Protein AF-A0A4Z2CA49-F1 (afdb_monomer)

Secondary structure (DSSP, 8-state):
-EEEEEETTTEEE-SS-EEETT-BHHHHHHHHHHTTTTS--EEEE--SSSTTTS-EEEEETTTTEEEEEPTTT-BEEEEEES-GGGEEEEETTEEEESSSS--BHHHHHHHH---SPPEEETTTTEEEEEETTEEEEEE-TT-SS--SS-PPTTPBEEEEEE-SSSSGGG-

Foldseek 3Di:
DAAWEDDAQFWIHDPPDTQTFFDAPVVVVVVCVVCVVPQDDWDWDADPVCQQVAWIWTDSPQQQWIFTAHSPRRTGFKIKRQALARYFYDYPNHTCGDPVHFNFPVSCCVRVNDDAAFDQDVVVQWTWDWDAQKIFIFHDPPDPDDPPIHDDGRTGTRMMMGGHGTDPVVD

InterPro domains:
  IPR005373 Phagosome assembly factor 1 [PF03676] (15-170)
  IPR039156 PHAF1/Protein broad-minded [PTHR13465] (1-169)

Solvent-accessible surface area (backbone atoms only — not comparable to full-atom values): 9356 Å² total; per-residue (Å²): 116,56,72,30,42,52,40,64,50,43,33,47,24,50,99,89,51,66,56,41,59,64,39,46,54,70,57,55,49,49,52,46,62,77,40,45,92,77,59,47,70,71,44,82,48,68,39,89,92,44,49,68,81,34,53,38,31,44,33,32,66,69,42,22,35,36,40,34,16,40,37,80,80,34,22,28,48,37,41,35,35,64,31,59,92,29,31,28,35,21,48,97,88,42,72,42,27,43,100,91,32,69,42,21,50,64,43,46,32,72,73,77,46,86,72,77,72,33,46,74,37,78,96,74,55,29,33,38,38,73,40,71,6,31,36,40,29,32,64,67,86,85,60,98,60,83,69,89,64,58,76,59,88,74,37,46,57,48,31,37,40,38,30,52,56,66,47,78,88,79,92

Nearest PDB structures (foldseek):
  5ceg-assembly1_B  TM=5.804E-01  e=8.627E+00  Mesorhizobium opportunistum WSM2075
  8yhd-assembly1_A  TM=2.956E-01  e=9.659E+00  metagenome
  8trh-assembly1_R  TM=1.322E-01  e=2.223E+00  Homo sapiens
  6ul4-assembly1_A  TM=2.121E-01  e=8.627E+00  Clostridium botulinum

Organism: NCBI:txid433685

pLDDT: mean 91.76, std 10.47, range [52.31, 98.75]

Sequence (171 aa):
MLDLEVVPERSLGNEHWEFALGMPLAQAISILQKHCRIIKNVQVLYSEQMPLSHDLILNLTQDGIKLLFDATNQRLKVVEVYDLSKVKLKYCGVHFNSQAVVPTIEQIDQSFGATHPGVYVPAEQLFHLNFRGLSFSFQLDSWNEAPKYEIPHGAMVKRMHIYSGNNLQET

Mean predicted aligned error: 4.54 Å

Structure (mmCIF, N/CA/C/O backbone):
data_AF-A0A4Z2CA49-F1
#
_entry.id   AF-A0A4Z2CA49-F1
#
loop_
_atom_site.group_PDB
_atom_site.id
_atom_site.type_symbol
_atom_site.label_atom_id
_atom_site.label_alt_id
_atom_site.label_comp_id
_atom_site.label_asym_id
_atom_site.label_entity_id
_atom_site.label_seq_id
_atom_site.pdbx_PDB_ins_code
_atom_site.Cartn_x
_atom_site.Cartn_y
_atom_site.Cartn_z
_atom_site.occupancy
_atom_site.B_iso_or_equiv
_atom_site.auth_seq_id
_atom_site.auth_comp_id
_atom_site.auth_asym_id
_atom_site.auth_atom_id
_atom_site.pdbx_PDB_model_num
ATOM 1 N N . MET A 1 1 ? 5.682 -13.846 6.836 1.00 89.00 1 MET A N 1
ATOM 2 C CA . MET A 1 1 ? 5.446 -12.806 5.824 1.00 89.00 1 MET A CA 1
ATOM 3 C C . MET A 1 1 ? 4.073 -13.039 5.241 1.00 89.00 1 MET A C 1
ATOM 5 O O . MET A 1 1 ? 3.813 -14.168 4.831 1.00 89.00 1 MET A O 1
ATOM 9 N N . LEU A 1 2 ? 3.202 -12.034 5.283 1.00 97.06 2 LEU A N 1
ATOM 10 C CA . LEU A 1 2 ? 1.887 -12.122 4.650 1.00 97.06 2 LEU A CA 1
ATOM 11 C C . LEU A 1 2 ? 2.034 -12.311 3.133 1.00 97.06 2 LEU A C 1
ATOM 13 O O . LEU A 1 2 ? 3.020 -11.861 2.551 1.00 97.06 2 LEU A O 1
ATOM 17 N N . ASP A 1 3 ? 1.070 -12.995 2.521 1.00 98.06 3 ASP A N 1
ATOM 18 C CA . ASP A 1 3 ? 0.967 -13.183 1.071 1.00 98.06 3 ASP A CA 1
ATOM 19 C C . ASP A 1 3 ? -0.393 -12.657 0.622 1.00 98.06 3 ASP A C 1
ATOM 21 O O . ASP A 1 3 ? -1.426 -13.224 0.992 1.00 98.06 3 ASP A O 1
ATOM 25 N N . LEU A 1 4 ? -0.379 -11.507 -0.054 1.00 98.56 4 LEU A N 1
ATOM 26 C CA . LEU A 1 4 ? -1.555 -10.669 -0.261 1.00 98.56 4 LEU A CA 1
ATOM 27 C C . LEU A 1 4 ? -1.758 -10.340 -1.741 1.00 98.56 4 LEU A C 1
ATOM 29 O O . LEU A 1 4 ? -0.815 -10.058 -2.474 1.00 98.56 4 LEU A O 1
ATOM 33 N N . GLU A 1 5 ? -3.013 -10.350 -2.159 1.00 98.56 5 GLU A N 1
ATOM 34 C CA . GLU A 1 5 ? -3.495 -9.856 -3.437 1.00 98.56 5 GLU A CA 1
ATOM 35 C C . GLU A 1 5 ? -3.739 -8.347 -3.348 1.00 98.56 5 GLU A C 1
ATOM 37 O O . GLU A 1 5 ? -4.424 -7.861 -2.440 1.00 98.56 5 GLU A O 1
ATOM 42 N N . VAL A 1 6 ? -3.178 -7.620 -4.307 1.00 98.56 6 VAL A N 1
ATOM 43 C CA . VAL A 1 6 ? -3.431 -6.203 -4.546 1.00 98.56 6 VAL A CA 1
ATOM 44 C C . VAL A 1 6 ? -4.573 -6.095 -5.544 1.00 98.56 6 VAL A C 1
ATOM 46 O O . VAL A 1 6 ? -4.461 -6.571 -6.672 1.00 98.56 6 VAL A O 1
ATOM 49 N N . VAL A 1 7 ? -5.654 -5.424 -5.154 1.00 97.94 7 VAL A N 1
ATOM 50 C CA . VAL A 1 7 ? -6.767 -5.103 -6.051 1.00 97.94 7 VAL A CA 1
ATOM 51 C C . VAL A 1 7 ? -6.876 -3.578 -6.149 1.00 97.94 7 VAL A C 1
ATOM 53 O O . VAL A 1 7 ? -7.381 -2.953 -5.211 1.00 97.94 7 VAL A O 1
ATOM 56 N N . PRO A 1 8 ? -6.391 -2.961 -7.248 1.00 96.69 8 PRO A N 1
ATOM 57 C CA . PRO A 1 8 ? -6.477 -1.515 -7.453 1.00 96.69 8 PRO A CA 1
ATOM 58 C C . PRO A 1 8 ? -7.905 -0.994 -7.269 1.00 96.69 8 PRO A C 1
ATOM 60 O O . PRO A 1 8 ? -8.867 -1.698 -7.576 1.00 96.69 8 PRO A O 1
ATOM 63 N N . GLU A 1 9 ? -8.038 0.222 -6.738 1.00 95.94 9 GLU A N 1
ATOM 64 C CA . GLU A 1 9 ? -9.322 0.854 -6.368 1.00 95.94 9 GLU A CA 1
ATOM 65 C C . GLU A 1 9 ? -10.142 0.139 -5.290 1.00 95.94 9 GLU A C 1
ATOM 67 O O . GLU A 1 9 ? -11.221 0.616 -4.934 1.00 95.94 9 GLU A O 1
ATOM 72 N N . ARG A 1 10 ? -9.673 -0.994 -4.755 1.00 97.06 10 ARG A N 1
ATOM 73 C CA . ARG A 1 10 ? -10.518 -1.833 -3.910 1.00 97.06 10 ARG A CA 1
ATOM 74 C C . ARG A 1 10 ? -9.873 -2.257 -2.610 1.00 97.06 10 ARG A C 1
ATOM 76 O O . ARG A 1 10 ? -10.422 -1.925 -1.564 1.00 97.06 10 ARG A O 1
ATOM 83 N N . SER A 1 11 ? -8.809 -3.054 -2.629 1.00 98.31 11 SER A N 1
ATOM 84 C CA . SER A 1 11 ? -8.376 -3.736 -1.406 1.00 98.31 11 SER A CA 1
ATOM 85 C C . SER A 1 11 ? -6.958 -4.300 -1.446 1.00 98.31 11 SER A C 1
ATOM 87 O O . SER A 1 11 ? -6.335 -4.451 -2.497 1.00 98.31 11 SER A O 1
ATOM 89 N N . LEU A 1 12 ? -6.472 -4.636 -0.249 1.00 98.69 12 LEU A N 1
ATOM 90 C CA . LEU A 1 12 ? -5.312 -5.491 -0.014 1.00 98.69 12 LEU A CA 1
ATOM 91 C C . LEU A 1 12 ? -5.737 -6.648 0.896 1.00 98.69 12 LEU A C 1
ATOM 93 O O . LEU A 1 12 ? -6.242 -6.410 1.997 1.00 98.69 12 LEU A O 1
ATOM 97 N N . GLY A 1 13 ? -5.537 -7.896 0.477 1.00 98.19 13 GLY A N 1
ATOM 98 C CA . GLY A 1 13 ? -6.047 -9.033 1.246 1.00 98.19 13 GLY A CA 1
ATOM 99 C C . GLY A 1 13 ? -5.658 -10.401 0.715 1.00 98.19 13 GLY A C 1
ATOM 100 O O . GLY A 1 13 ? -4.761 -10.539 -0.097 1.00 98.19 13 GLY A O 1
ATOM 101 N N . ASN A 1 14 ? -6.329 -11.438 1.190 1.00 97.31 14 ASN A N 1
ATOM 102 C CA . ASN A 1 14 ? -6.242 -12.806 0.689 1.00 97.31 14 ASN A CA 1
ATOM 103 C C . ASN A 1 14 ? -7.630 -13.464 0.776 1.00 97.31 14 ASN A C 1
ATOM 105 O O . ASN A 1 14 ? -8.631 -12.806 1.047 1.00 97.31 14 ASN A O 1
ATOM 109 N N . GLU A 1 15 ? -7.700 -14.778 0.575 1.00 95.19 15 GLU A N 1
ATOM 110 C CA . GLU A 1 15 ? -8.960 -15.535 0.580 1.00 95.19 15 GLU A CA 1
ATOM 111 C C . GLU A 1 15 ? -9.700 -15.528 1.932 1.00 95.19 15 GLU A C 1
ATOM 113 O O . GLU A 1 15 ? -10.885 -15.849 1.994 1.00 95.19 15 GLU A O 1
ATOM 118 N N . HIS A 1 16 ? -9.022 -15.187 3.031 1.00 96.25 16 HIS A N 1
ATOM 119 C CA . HIS A 1 16 ? -9.596 -15.221 4.377 1.00 96.25 16 HIS A CA 1
ATOM 120 C C . HIS A 1 16 ? -10.035 -13.849 4.891 1.00 96.25 16 HIS A C 1
ATOM 122 O O . HIS A 1 16 ? -10.948 -13.774 5.717 1.00 96.25 16 HIS A O 1
ATOM 128 N N . TRP A 1 17 ? -9.368 -12.782 4.456 1.00 97.69 17 TRP A N 1
ATOM 129 C CA . TRP A 1 17 ? -9.640 -11.416 4.890 1.00 97.69 17 TRP A CA 1
ATOM 130 C C . TRP A 1 17 ? -9.122 -10.404 3.869 1.00 97.69 17 TRP A C 1
ATOM 132 O O . TRP A 1 17 ? -8.126 -10.643 3.194 1.00 97.69 17 TRP A O 1
ATOM 142 N N . GLU A 1 18 ? -9.754 -9.234 3.810 1.00 98.00 18 GLU A N 1
ATOM 143 C CA . GLU A 1 18 ? -9.270 -8.103 3.020 1.00 98.00 18 GLU A CA 1
ATOM 144 C C . GLU A 1 18 ? -9.477 -6.779 3.758 1.00 98.00 18 GLU A C 1
ATOM 146 O O . GLU A 1 18 ? -10.478 -6.589 4.453 1.00 98.00 18 GLU A O 1
ATOM 151 N N . PHE A 1 19 ? -8.528 -5.858 3.594 1.00 98.62 19 PHE A N 1
ATOM 152 C CA . PHE A 1 19 ? -8.703 -4.454 3.940 1.00 98.62 19 PHE A CA 1
ATOM 153 C C . PHE A 1 19 ? -9.205 -3.718 2.702 1.00 98.62 19 PHE A C 1
ATOM 155 O O . PHE A 1 19 ? -8.433 -3.456 1.780 1.00 98.62 19 PHE A O 1
ATOM 162 N N . ALA A 1 20 ? -10.506 -3.434 2.666 1.00 98.50 20 ALA A N 1
ATOM 163 C CA . ALA A 1 20 ? -11.162 -2.783 1.540 1.00 98.50 20 ALA A CA 1
ATOM 164 C C . ALA A 1 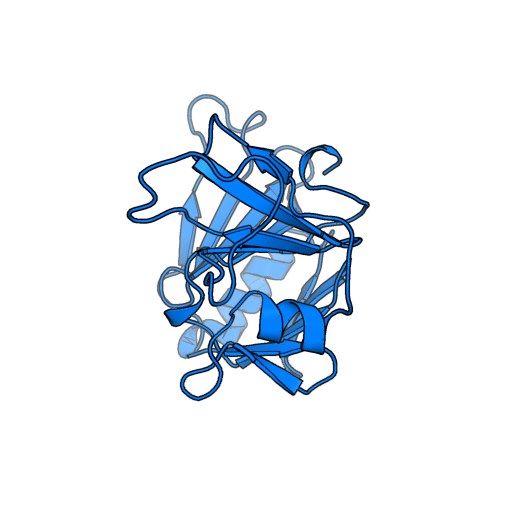20 ? -11.299 -1.273 1.759 1.00 98.50 20 ALA A C 1
ATOM 166 O O . ALA A 1 20 ? -11.715 -0.826 2.830 1.00 98.50 20 ALA A O 1
ATOM 167 N N . LEU A 1 21 ? -10.990 -0.483 0.735 1.00 98.25 21 LEU A N 1
ATOM 168 C CA . LEU A 1 21 ? -11.220 0.956 0.732 1.00 98.25 21 LEU A CA 1
ATOM 169 C C . LEU A 1 21 ? -12.690 1.261 1.060 1.00 98.25 21 LEU A C 1
ATOM 171 O O . LEU A 1 21 ? -13.610 0.554 0.651 1.00 98.25 21 LEU A O 1
ATOM 175 N N . GLY A 1 22 ? -12.909 2.297 1.865 1.00 97.88 22 GLY A N 1
ATOM 176 C CA . GLY A 1 22 ? -14.216 2.679 2.399 1.00 97.88 22 GLY A CA 1
ATOM 177 C C . GLY A 1 22 ? -14.675 1.887 3.632 1.00 97.88 22 GLY A C 1
ATOM 178 O O . GLY A 1 22 ? -15.655 2.291 4.278 1.00 97.88 22 GLY A O 1
ATOM 179 N N . MET A 1 23 ? -13.990 0.797 4.010 1.00 98.31 23 MET A N 1
ATOM 180 C CA . MET A 1 23 ? -14.379 0.015 5.188 1.00 98.31 23 MET A CA 1
ATOM 181 C C . MET A 1 23 ? -14.245 0.843 6.480 1.00 98.31 23 MET A C 1
ATOM 183 O O . MET A 1 23 ? -13.286 1.610 6.617 1.00 98.31 23 MET A O 1
ATOM 187 N N . PRO A 1 24 ? -15.160 0.694 7.454 1.00 98.38 24 PRO A N 1
ATOM 188 C CA . PRO A 1 24 ? -15.028 1.351 8.749 1.00 98.38 24 PRO A CA 1
ATOM 189 C C . PRO A 1 24 ? -13.813 0.842 9.532 1.00 98.38 24 PRO A C 1
ATOM 191 O O . PRO A 1 24 ? -13.519 -0.357 9.525 1.00 98.38 24 PRO A O 1
ATOM 194 N N . LEU A 1 25 ? -13.192 1.725 10.317 1.00 98.31 25 LEU A N 1
ATOM 195 C CA . LEU A 1 25 ? -12.113 1.383 11.250 1.00 98.31 25 LEU A CA 1
ATOM 196 C C . LEU A 1 25 ? -12.447 0.170 12.129 1.00 98.31 25 LEU A C 1
ATOM 198 O O . LEU A 1 25 ? -11.636 -0.744 12.272 1.00 98.31 25 LEU A O 1
ATOM 202 N N . ALA A 1 26 ? -13.663 0.128 12.679 1.00 98.06 26 ALA A N 1
ATOM 203 C CA . ALA A 1 26 ? -14.114 -0.966 13.536 1.00 98.06 26 ALA A CA 1
ATOM 204 C C . ALA A 1 26 ? -14.050 -2.336 12.836 1.00 98.06 26 ALA A C 1
ATOM 206 O O . ALA A 1 26 ? -13.687 -3.338 13.453 1.00 98.06 26 ALA A O 1
ATOM 207 N N . GLN A 1 27 ? -14.351 -2.383 11.535 1.00 98.44 27 GLN A N 1
ATOM 208 C CA . GLN A 1 27 ? -14.270 -3.614 10.754 1.00 98.44 27 GLN A CA 1
ATOM 209 C C . GLN A 1 27 ? -12.809 -4.039 10.553 1.00 98.44 27 GLN A C 1
ATOM 211 O O . GLN A 1 27 ? -12.498 -5.218 10.709 1.00 98.44 27 GLN A O 1
ATOM 216 N N . ALA A 1 28 ? -11.897 -3.098 10.286 1.00 98.56 28 ALA A N 1
ATOM 217 C CA . ALA A 1 28 ? -10.470 -3.402 10.171 1.00 98.56 28 ALA A CA 1
ATOM 218 C C . ALA A 1 28 ? -9.896 -3.921 11.500 1.00 98.56 28 ALA A C 1
ATOM 220 O O . ALA A 1 28 ? -9.186 -4.925 11.517 1.00 98.56 28 ALA A O 1
ATOM 221 N N . ILE A 1 29 ? -10.276 -3.312 12.629 1.00 98.38 29 ILE A N 1
ATOM 222 C CA . ILE A 1 29 ? -9.908 -3.792 13.970 1.00 98.38 29 ILE A CA 1
ATOM 223 C C . ILE A 1 29 ? -10.429 -5.214 14.204 1.00 98.38 29 ILE A C 1
ATOM 225 O O . ILE A 1 29 ? -9.688 -6.055 14.709 1.00 98.38 29 ILE A O 1
ATOM 229 N N . SER A 1 30 ? -11.666 -5.515 13.797 1.00 98.44 30 SER A N 1
ATOM 230 C CA . SER A 1 30 ? -12.230 -6.863 13.919 1.00 98.44 30 SER A CA 1
ATOM 231 C C . SER A 1 30 ? -11.421 -7.905 13.134 1.00 98.44 30 SER A C 1
ATOM 233 O O . SER A 1 30 ? -11.123 -8.978 13.666 1.00 98.44 30 SER A O 1
ATOM 235 N N . ILE A 1 31 ? -10.984 -7.576 11.910 1.00 98.50 31 ILE A N 1
ATOM 236 C CA . ILE A 1 31 ? -10.077 -8.427 11.119 1.00 98.50 31 ILE A CA 1
ATOM 237 C C . ILE A 1 31 ? -8.766 -8.660 11.878 1.00 98.50 31 ILE A C 1
ATOM 239 O O . ILE A 1 31 ? -8.353 -9.806 12.062 1.00 98.50 31 ILE A O 1
ATOM 243 N N . LEU A 1 32 ? -8.135 -7.593 12.370 1.00 98.25 32 LEU A N 1
ATOM 244 C CA . LEU A 1 32 ? -6.865 -7.677 13.096 1.00 98.25 32 LEU A CA 1
ATOM 245 C C . LEU A 1 32 ? -6.982 -8.520 14.372 1.00 98.25 32 LEU A C 1
ATOM 247 O O . LEU A 1 32 ? -6.118 -9.350 14.645 1.00 98.25 32 LEU A O 1
ATOM 251 N N . GLN A 1 33 ? -8.072 -8.371 15.126 1.00 97.69 33 GLN A N 1
ATOM 252 C CA . GLN A 1 33 ? -8.346 -9.171 16.322 1.00 97.69 33 GLN A CA 1
ATOM 253 C C . GLN A 1 33 ? -8.546 -10.651 15.978 1.00 97.69 33 GLN A C 1
ATOM 255 O O . GLN A 1 33 ? -7.950 -11.522 16.617 1.00 97.69 33 GLN A O 1
ATOM 260 N N . LYS A 1 34 ? -9.332 -10.948 14.935 1.00 98.12 34 LYS A N 1
ATOM 261 C CA . LYS A 1 34 ? -9.588 -12.318 14.468 1.00 98.12 34 LYS A CA 1
ATOM 262 C C . LYS A 1 34 ? -8.314 -13.010 13.972 1.00 98.12 34 LYS A C 1
ATOM 264 O O . LYS A 1 34 ? -8.156 -14.215 14.162 1.00 98.12 34 LYS A O 1
ATOM 269 N N . HIS A 1 35 ? -7.391 -12.252 13.380 1.00 96.94 35 HIS A N 1
ATOM 270 C CA . HIS A 1 35 ? -6.149 -12.758 12.788 1.00 96.94 35 HIS A CA 1
ATOM 271 C C . HIS A 1 35 ? -4.881 -12.380 13.579 1.00 96.94 35 HIS A C 1
ATOM 273 O O . HIS A 1 35 ? -3.774 -12.450 13.043 1.00 96.94 35 HIS A O 1
ATOM 279 N N . CYS A 1 36 ? -5.008 -12.080 14.878 1.00 95.31 36 CYS A N 1
ATOM 280 C CA . CYS A 1 36 ? -3.916 -11.607 15.746 1.00 95.31 36 CYS A CA 1
ATOM 281 C C . CYS A 1 36 ? -2.743 -12.593 15.923 1.00 95.31 36 CYS A C 1
ATOM 283 O O . CYS A 1 36 ? -1.657 -12.225 16.370 1.00 95.31 36 CYS A O 1
ATOM 285 N N . ARG A 1 37 ? -2.932 -13.871 15.567 1.00 95.88 37 ARG A N 1
ATOM 286 C CA . ARG A 1 37 ? -1.848 -14.870 15.543 1.00 95.88 37 ARG A CA 1
ATOM 287 C C . ARG A 1 37 ? -0.893 -14.684 14.366 1.00 95.88 37 ARG A C 1
ATOM 289 O O . ARG A 1 37 ? 0.244 -15.143 14.455 1.00 95.88 37 ARG A O 1
ATOM 296 N N . ILE A 1 38 ? -1.362 -14.056 13.289 1.00 95.94 38 ILE A N 1
ATOM 297 C CA . ILE A 1 38 ? -0.633 -13.884 12.030 1.00 95.94 38 ILE A CA 1
ATOM 298 C C . ILE A 1 38 ? -0.216 -12.420 11.871 1.00 95.94 38 ILE A C 1
ATOM 300 O O . ILE A 1 38 ? 0.957 -12.164 11.629 1.00 95.94 38 ILE A O 1
ATOM 304 N N . ILE A 1 39 ? -1.143 -11.478 12.077 1.00 96.81 39 ILE A N 1
ATOM 305 C CA . ILE A 1 39 ? -0.873 -10.036 12.021 1.00 96.81 39 ILE A CA 1
ATOM 306 C C . ILE A 1 39 ? -0.531 -9.556 13.433 1.00 96.81 39 ILE A C 1
ATOM 308 O O . ILE A 1 39 ? -1.389 -9.548 14.318 1.00 96.81 39 ILE A O 1
ATOM 312 N N . LYS A 1 40 ? 0.734 -9.192 13.658 1.00 94.75 40 LYS A N 1
ATOM 313 C CA . LYS A 1 40 ? 1.272 -8.841 14.982 1.00 94.75 40 LYS A CA 1
ATOM 314 C C . LYS A 1 40 ? 1.868 -7.436 14.994 1.00 94.75 40 LYS A C 1
ATOM 316 O O . LYS A 1 40 ? 2.198 -6.878 13.955 1.00 94.75 40 LYS A O 1
ATOM 321 N N . ASN A 1 41 ? 2.052 -6.894 16.200 1.00 96.31 41 ASN A N 1
ATOM 322 C CA . ASN A 1 41 ? 2.645 -5.574 16.447 1.00 96.31 41 ASN A CA 1
ATOM 323 C C . ASN A 1 41 ? 1.957 -4.454 15.655 1.00 96.31 41 ASN A C 1
ATOM 325 O O . ASN A 1 41 ? 2.600 -3.669 14.952 1.00 96.31 41 ASN A O 1
ATOM 329 N N . VAL A 1 42 ? 0.632 -4.400 15.779 1.00 97.88 42 VAL A N 1
ATOM 330 C CA . VAL A 1 42 ? -0.167 -3.305 15.235 1.00 97.88 42 VAL A CA 1
ATOM 331 C C . VAL A 1 42 ? -0.071 -2.111 16.176 1.00 97.88 42 VAL A C 1
ATOM 333 O O . VAL A 1 42 ? -0.308 -2.245 17.376 1.00 97.88 42 VAL A O 1
ATOM 336 N N . GLN A 1 43 ? 0.253 -0.946 15.629 1.00 98.25 43 GLN A N 1
ATOM 337 C CA . GLN A 1 43 ? 0.223 0.326 16.347 1.00 98.25 43 GLN A CA 1
ATOM 338 C C . GLN A 1 43 ? -0.948 1.172 15.854 1.00 98.25 43 GLN A C 1
ATOM 340 O O . GLN A 1 43 ? -1.316 1.101 14.682 1.00 98.25 43 GLN A O 1
ATOM 345 N N . VAL A 1 44 ? -1.499 1.994 16.742 1.00 97.44 44 VAL A N 1
ATOM 346 C CA . VAL A 1 44 ? -2.480 3.025 16.393 1.00 97.44 44 VAL A CA 1
ATOM 347 C C . VAL A 1 44 ? -1.777 4.369 16.503 1.00 97.44 44 VAL A C 1
ATOM 349 O O . VAL A 1 44 ? -1.273 4.703 17.573 1.00 97.44 44 VAL A O 1
ATOM 352 N N . LEU A 1 45 ? -1.713 5.119 15.406 1.00 97.44 45 LEU A N 1
ATOM 353 C CA . LEU A 1 45 ? -1.143 6.465 15.378 1.00 97.44 45 LEU A CA 1
ATOM 354 C C . LEU A 1 45 ? -2.271 7.466 15.134 1.00 97.44 45 LEU A C 1
ATOM 356 O O . LEU A 1 45 ? -3.091 7.273 14.236 1.00 97.44 45 LEU A O 1
ATOM 360 N N . TYR A 1 46 ? -2.314 8.519 15.943 1.00 95.19 46 TYR A N 1
ATOM 361 C CA . TYR A 1 46 ? -3.301 9.592 15.857 1.00 95.19 46 TYR A CA 1
ATOM 362 C C . TYR A 1 46 ? -2.699 10.894 16.399 1.00 95.19 46 TYR A C 1
ATOM 364 O O . TYR A 1 46 ? -1.719 10.873 17.146 1.00 95.19 46 TYR A O 1
ATOM 372 N N . SER A 1 47 ? -3.275 12.034 16.017 1.00 94.38 47 SER A N 1
ATOM 373 C CA . SER A 1 47 ? -2.874 13.340 16.545 1.00 94.38 47 SER A CA 1
ATOM 374 C C . SER A 1 47 ? -3.711 13.693 17.770 1.00 94.38 47 SER A C 1
ATOM 376 O O . SER A 1 47 ? -4.913 13.910 17.655 1.00 94.38 47 SER A O 1
ATOM 378 N N . GLU A 1 48 ? -3.089 13.786 18.945 1.00 92.88 48 GLU A N 1
ATOM 379 C CA . GLU A 1 48 ? -3.775 14.250 20.162 1.00 92.88 48 GLU A CA 1
ATOM 380 C C . GLU A 1 48 ? -4.159 15.730 20.090 1.00 92.88 48 GLU A C 1
ATOM 382 O O . GLU A 1 48 ? -5.207 16.131 20.589 1.00 92.88 48 GLU A O 1
ATOM 387 N N . GLN A 1 49 ? -3.326 16.547 19.443 1.00 94.81 49 GLN A N 1
ATOM 388 C CA . GLN A 1 49 ? -3.543 17.991 19.338 1.00 94.81 49 GLN A CA 1
ATOM 389 C C . GLN A 1 49 ? -4.611 18.341 18.296 1.00 94.81 49 GLN A C 1
ATOM 391 O O . GLN A 1 49 ? -5.334 19.321 18.455 1.00 94.81 49 GLN A O 1
ATOM 396 N N . MET A 1 50 ? -4.697 17.558 17.217 1.00 91.31 50 MET A N 1
ATOM 397 C CA . MET A 1 50 ? -5.591 17.811 16.085 1.00 91.31 50 MET A CA 1
ATOM 398 C C . MET A 1 50 ? -6.225 16.503 15.570 1.00 91.31 50 MET A C 1
ATOM 400 O O . MET A 1 50 ? -5.940 16.093 14.438 1.00 91.31 50 MET A O 1
ATOM 404 N N . PRO A 1 51 ? -7.084 15.843 16.373 1.00 87.62 51 PRO A N 1
ATOM 405 C CA . PRO A 1 51 ? -7.584 14.488 16.104 1.00 87.62 51 PRO A CA 1
ATOM 406 C C . PRO A 1 51 ? -8.509 14.380 14.890 1.00 87.62 51 PRO A C 1
ATOM 408 O O . PRO A 1 51 ? -8.606 13.312 14.301 1.00 87.62 51 PRO A O 1
ATOM 411 N N . LEU A 1 52 ? -9.178 15.471 14.508 1.00 91.19 52 LEU A N 1
ATOM 412 C CA . LEU A 1 52 ? -10.066 15.511 13.339 1.00 91.19 52 LEU A CA 1
ATOM 413 C C . LEU A 1 52 ? -9.384 16.074 12.084 1.00 91.19 52 LEU A C 1
ATOM 415 O O . LEU A 1 52 ? -9.993 16.081 11.019 1.00 91.19 52 LEU A O 1
ATOM 419 N N . SER A 1 53 ? -8.138 16.546 12.200 1.00 91.44 53 SER A N 1
ATOM 420 C CA . SER A 1 53 ? -7.384 17.109 11.069 1.00 91.44 53 SER A CA 1
ATOM 421 C C . SER A 1 53 ? -6.342 16.146 10.503 1.00 91.44 53 SER A C 1
ATOM 423 O O . SER A 1 53 ? -5.809 16.401 9.430 1.00 91.44 53 SER A O 1
ATOM 425 N N . HIS A 1 54 ? -6.013 15.078 11.232 1.00 92.44 54 HIS A N 1
ATOM 426 C CA . HIS A 1 54 ? -5.027 14.083 10.819 1.00 92.44 54 HIS A CA 1
ATOM 427 C C . HIS A 1 54 ? -5.673 12.711 10.793 1.00 92.44 54 HIS A C 1
ATOM 429 O O . HIS A 1 54 ? -6.409 12.357 11.712 1.00 92.44 54 HIS A O 1
ATOM 435 N N . ASP A 1 55 ? -5.355 11.941 9.759 1.00 95.44 55 ASP A N 1
ATOM 436 C CA . ASP A 1 55 ? -5.836 10.574 9.624 1.00 95.44 55 ASP A CA 1
ATOM 437 C C . ASP A 1 55 ? -5.462 9.720 10.832 1.00 95.44 55 ASP A C 1
ATOM 439 O O . ASP A 1 55 ? -4.385 9.859 11.425 1.00 95.44 55 ASP A O 1
ATOM 443 N N . LEU A 1 56 ? -6.335 8.769 11.142 1.00 97.06 56 LEU A N 1
ATOM 444 C CA . LEU A 1 56 ? -6.020 7.710 12.08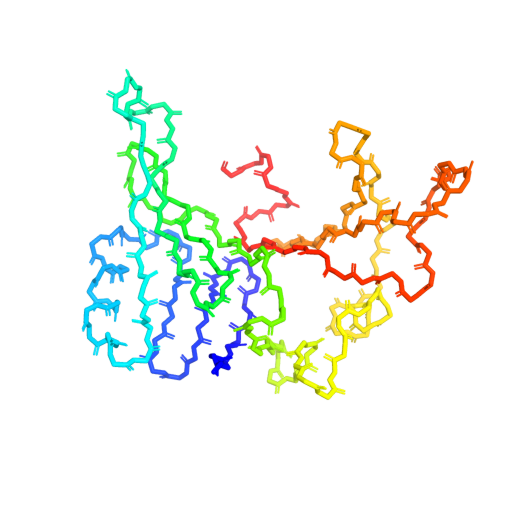0 1.00 97.06 56 LEU A CA 1
ATOM 445 C C . LEU A 1 56 ? -5.338 6.569 11.330 1.00 97.06 56 LEU A C 1
ATOM 447 O O . LEU A 1 56 ? -5.837 6.091 10.314 1.00 97.06 56 LEU A O 1
ATOM 451 N N . ILE A 1 57 ? -4.200 6.105 11.835 1.00 98.44 57 ILE A N 1
ATOM 452 C CA . ILE A 1 57 ? -3.376 5.122 11.135 1.00 98.44 57 ILE A CA 1
ATOM 453 C C . ILE A 1 57 ? -3.289 3.842 11.955 1.00 98.44 57 ILE A C 1
ATOM 455 O O . ILE A 1 57 ? -2.857 3.865 13.108 1.00 98.44 57 ILE A O 1
ATOM 459 N N . LEU A 1 58 ? -3.626 2.710 11.336 1.00 98.62 58 LEU A N 1
ATOM 460 C CA . LEU A 1 58 ? -3.236 1.395 11.842 1.00 98.62 58 LEU A CA 1
ATOM 461 C C . LEU A 1 58 ? -1.949 0.964 11.139 1.00 98.62 58 LEU A C 1
ATOM 463 O O . LEU A 1 58 ? -1.934 0.768 9.926 1.00 98.62 58 LEU A O 1
ATOM 467 N N . ASN A 1 59 ? -0.865 0.830 11.896 1.00 98.75 59 ASN A N 1
ATOM 468 C CA . ASN A 1 59 ? 0.462 0.503 11.384 1.00 98.75 59 ASN A CA 1
ATOM 469 C C . ASN A 1 59 ? 0.823 -0.951 11.721 1.00 98.75 59 ASN A C 1
ATOM 471 O O . ASN A 1 59 ? 1.093 -1.280 12.878 1.00 98.75 59 ASN A O 1
ATOM 475 N N . LEU A 1 60 ? 0.820 -1.820 10.711 1.00 98.38 60 LEU A N 1
ATOM 476 C CA . LEU A 1 60 ? 1.176 -3.236 10.796 1.00 98.38 60 LEU A CA 1
ATOM 477 C C . LEU A 1 60 ? 2.699 -3.359 10.633 1.00 98.38 60 LEU A C 1
ATOM 479 O O . LEU A 1 60 ? 3.224 -3.642 9.555 1.00 98.38 60 LEU A O 1
ATOM 483 N N . THR A 1 61 ? 3.427 -3.104 11.721 1.00 97.69 61 THR A N 1
ATOM 484 C CA . THR A 1 61 ? 4.884 -2.878 11.674 1.00 97.69 61 THR A CA 1
ATOM 485 C C . THR A 1 61 ? 5.709 -4.071 11.184 1.00 97.69 61 THR A C 1
ATOM 487 O O . THR A 1 61 ? 6.783 -3.874 10.604 1.00 97.69 61 THR A O 1
ATOM 490 N N . GLN A 1 62 ? 5.230 -5.303 11.403 1.00 97.38 62 GLN A N 1
ATOM 491 C CA . GLN A 1 62 ? 5.901 -6.522 10.931 1.00 97.38 62 GLN A CA 1
ATOM 492 C C . GLN A 1 62 ? 5.691 -6.799 9.445 1.00 97.38 62 GLN A C 1
ATOM 494 O O . GLN A 1 62 ? 6.473 -7.553 8.873 1.00 97.38 62 GLN A O 1
ATOM 499 N N . ASP A 1 63 ? 4.684 -6.175 8.840 1.00 97.75 63 ASP A N 1
ATOM 500 C CA . ASP A 1 63 ? 4.264 -6.444 7.467 1.00 97.75 63 ASP A CA 1
ATOM 501 C C . ASP A 1 63 ? 4.564 -5.270 6.528 1.00 97.75 63 ASP A C 1
ATOM 503 O O . ASP A 1 63 ? 4.424 -5.399 5.318 1.00 97.75 63 ASP A O 1
ATOM 507 N N . GLY A 1 64 ? 5.006 -4.127 7.068 1.00 98.00 64 GLY A N 1
ATOM 508 C CA . GLY A 1 64 ? 5.351 -2.959 6.258 1.00 98.00 64 GLY A CA 1
ATOM 509 C C . GLY A 1 6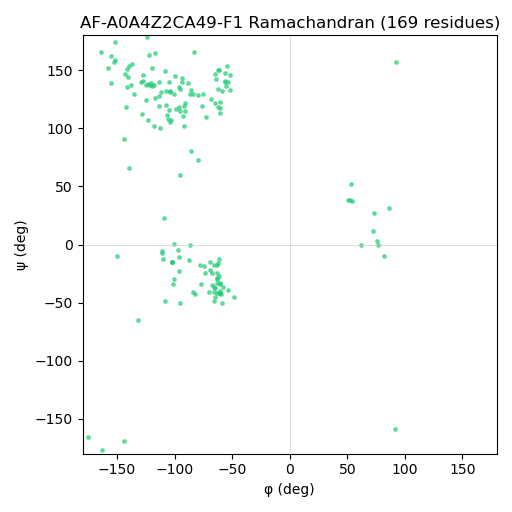4 ? 4.132 -2.234 5.689 1.00 98.00 64 GLY A C 1
ATOM 510 O O .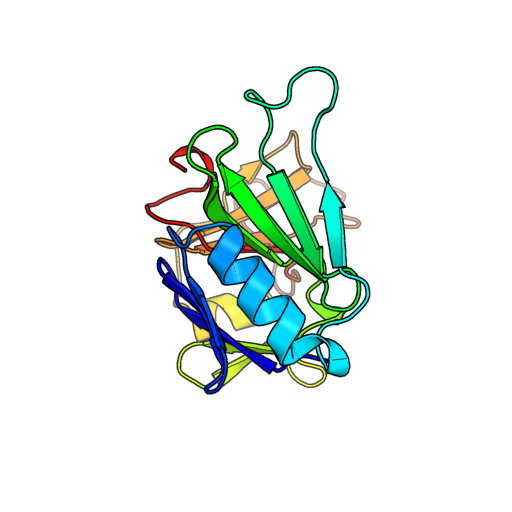 GLY A 1 64 ? 4.243 -1.616 4.633 1.00 98.00 64 GLY A O 1
ATOM 511 N N . ILE A 1 65 ? 2.975 -2.327 6.358 1.00 98.69 65 ILE A N 1
ATOM 512 C CA . ILE A 1 65 ? 1.688 -1.814 5.868 1.00 98.69 65 ILE A CA 1
ATOM 513 C C . ILE A 1 65 ? 1.126 -0.764 6.831 1.00 98.69 65 ILE A C 1
ATOM 515 O O . ILE A 1 65 ? 1.094 -0.978 8.043 1.00 98.69 65 ILE A O 1
ATOM 519 N N . LYS A 1 66 ? 0.609 0.341 6.294 1.00 98.75 66 LYS A N 1
ATOM 520 C CA . LYS A 1 66 ? -0.249 1.285 7.014 1.00 98.75 66 LYS A CA 1
ATOM 521 C C . LYS A 1 66 ? -1.626 1.347 6.372 1.00 98.75 66 LYS A C 1
ATOM 523 O O . LYS A 1 66 ? -1.762 1.428 5.155 1.00 98.75 66 LYS A O 1
ATOM 528 N N . LEU A 1 67 ? -2.643 1.362 7.218 1.00 98.69 67 LEU A N 1
ATOM 529 C CA . LEU A 1 67 ? -4.029 1.606 6.847 1.00 98.69 67 LEU A CA 1
ATOM 530 C C . LEU A 1 67 ? -4.387 3.011 7.331 1.00 98.69 67 LEU A C 1
ATOM 532 O O . LEU A 1 67 ? -4.415 3.242 8.541 1.00 98.69 67 LEU A O 1
ATOM 536 N N . LEU A 1 68 ? -4.605 3.942 6.405 1.00 98.50 68 LEU A N 1
ATOM 537 C CA . LEU A 1 68 ? -4.926 5.334 6.711 1.00 98.50 68 LEU A CA 1
ATOM 538 C C . LEU A 1 68 ? -6.443 5.506 6.660 1.00 98.50 68 LEU A C 1
ATOM 540 O O . LEU A 1 68 ? -7.069 5.307 5.616 1.00 98.50 68 LEU A O 1
ATOM 544 N N . PHE A 1 69 ? -7.029 5.877 7.791 1.00 98.19 69 PHE A N 1
ATOM 545 C CA . PHE A 1 69 ? -8.452 6.137 7.939 1.00 98.19 69 PHE A CA 1
ATOM 546 C C . PHE A 1 69 ? -8.698 7.635 7.995 1.00 98.19 69 PHE A C 1
ATOM 548 O O . PHE A 1 69 ? -8.054 8.335 8.776 1.00 98.19 69 PHE A O 1
ATOM 555 N N . ASP A 1 70 ? -9.668 8.098 7.210 1.00 96.31 70 ASP A N 1
ATOM 556 C CA . ASP A 1 70 ? -10.115 9.487 7.248 1.00 96.31 70 ASP A CA 1
ATOM 557 C C . ASP A 1 70 ? -10.460 9.912 8.683 1.00 96.31 70 ASP A C 1
ATOM 559 O O . ASP A 1 70 ? -11.165 9.198 9.403 1.00 96.31 70 ASP A O 1
ATOM 563 N N . ALA A 1 71 ? -9.969 11.081 9.088 1.00 93.81 71 ALA A N 1
ATOM 564 C CA . ALA A 1 71 ? -10.062 11.567 10.461 1.00 93.81 71 ALA A CA 1
ATOM 565 C C . ALA A 1 71 ? -11.512 11.738 10.947 1.00 93.81 71 ALA A C 1
ATOM 567 O O . ALA A 1 71 ? -11.811 11.522 12.123 1.00 93.81 71 ALA A O 1
ATOM 568 N N . THR A 1 72 ? -12.424 12.104 10.040 1.00 93.00 72 THR A N 1
ATOM 569 C CA . THR A 1 72 ? -13.817 12.419 10.387 1.00 93.00 72 THR A CA 1
ATOM 570 C C . THR A 1 72 ? -14.733 11.213 10.208 1.00 93.00 72 THR A C 1
ATOM 572 O O . THR A 1 72 ? -15.480 10.847 11.113 1.00 93.00 72 THR A O 1
ATOM 575 N N . ASN A 1 73 ? -14.675 10.566 9.046 1.00 95.00 73 ASN A N 1
ATOM 576 C CA . ASN A 1 73 ? -15.569 9.471 8.677 1.00 95.00 73 ASN A CA 1
ATOM 577 C C . ASN A 1 73 ? -15.061 8.103 9.145 1.00 95.00 73 ASN A C 1
ATOM 579 O O . ASN A 1 73 ? -15.815 7.129 9.095 1.00 95.00 73 ASN A O 1
ATOM 583 N N . GLN A 1 74 ? -13.791 8.012 9.559 1.00 96.25 74 GLN A N 1
ATOM 584 C CA . GLN A 1 74 ? -13.135 6.780 10.006 1.00 96.25 74 GLN A CA 1
ATOM 585 C C . GLN A 1 74 ? -13.273 5.629 9.003 1.00 96.25 74 GLN A C 1
ATOM 587 O O . GLN A 1 74 ? -13.460 4.463 9.370 1.00 96.25 74 GLN A O 1
ATOM 592 N N . ARG A 1 75 ? -13.191 5.967 7.714 1.00 97.75 75 ARG A N 1
ATOM 593 C CA . ARG A 1 75 ? -13.190 5.013 6.605 1.00 97.75 75 ARG A CA 1
ATOM 594 C C . ARG A 1 75 ? -11.790 4.883 6.042 1.00 97.75 75 ARG A C 1
ATOM 596 O O . ARG A 1 75 ? -11.085 5.881 5.925 1.00 97.75 75 ARG A O 1
ATOM 603 N N . LEU A 1 76 ? -11.402 3.657 5.703 1.00 98.50 76 LEU A N 1
ATOM 604 C CA . LEU A 1 76 ? -10.113 3.380 5.082 1.00 98.50 76 LEU A CA 1
ATOM 605 C C . LEU A 1 76 ? -10.034 4.123 3.747 1.00 98.50 76 LEU A C 1
ATOM 607 O O . LEU A 1 76 ? -10.795 3.807 2.835 1.00 98.50 76 LEU A O 1
ATOM 611 N N . LYS A 1 77 ? -9.143 5.106 3.639 1.00 97.19 77 LYS A N 1
ATOM 612 C CA . LYS A 1 77 ? -8.968 5.892 2.411 1.00 97.19 77 LYS A CA 1
ATOM 613 C C . LYS A 1 77 ? -7.756 5.454 1.600 1.00 97.19 77 LYS A C 1
ATOM 615 O O . LYS A 1 77 ? -7.804 5.470 0.377 1.00 97.19 77 LYS A O 1
ATOM 620 N N . VAL A 1 78 ? -6.692 5.020 2.277 1.00 98.38 78 VAL A N 1
ATOM 621 C CA . VAL A 1 78 ? -5.434 4.624 1.639 1.00 98.38 78 VAL A CA 1
ATOM 622 C C . VAL A 1 78 ? -4.850 3.411 2.352 1.00 98.38 78 VAL A C 1
ATOM 624 O O . VAL A 1 78 ? -4.776 3.371 3.583 1.00 98.38 78 VAL A O 1
ATOM 627 N N . VAL A 1 79 ? -4.381 2.442 1.570 1.00 98.69 79 VAL A N 1
ATOM 628 C CA . VAL A 1 79 ? -3.482 1.384 2.040 1.00 98.69 79 VAL A CA 1
ATOM 629 C C . VAL A 1 79 ? -2.085 1.696 1.525 1.00 98.69 79 VAL A C 1
ATOM 631 O O . VAL A 1 79 ? -1.858 1.701 0.321 1.00 98.69 79 VAL A O 1
ATOM 634 N N . GLU A 1 80 ? -1.149 1.962 2.427 1.00 98.56 80 GLU A N 1
ATOM 635 C CA . GLU A 1 80 ? 0.263 2.169 2.108 1.00 98.56 80 GLU A CA 1
ATOM 636 C C . GLU A 1 80 ? 1.047 0.893 2.423 1.00 98.56 80 GLU A C 1
ATOM 638 O O . GLU A 1 80 ? 0.978 0.384 3.539 1.00 98.56 80 GLU A O 1
ATOM 643 N N . VAL A 1 81 ? 1.851 0.413 1.477 1.00 98.56 81 VAL A N 1
ATOM 644 C CA . VAL A 1 81 ? 2.937 -0.535 1.752 1.00 98.56 81 VAL A CA 1
ATOM 645 C C . VAL A 1 81 ? 4.238 0.255 1.707 1.00 98.56 81 VAL A C 1
ATOM 647 O O . VAL A 1 81 ? 4.691 0.652 0.634 1.00 98.56 81 VAL A O 1
ATOM 650 N N . TYR A 1 82 ? 4.818 0.525 2.874 1.00 97.69 82 TYR A N 1
ATOM 651 C CA . TYR A 1 82 ? 6.022 1.350 3.023 1.00 97.69 82 TYR A CA 1
ATOM 652 C C . TYR A 1 82 ? 7.314 0.528 3.100 1.00 97.69 82 TYR A C 1
ATOM 654 O O . TYR A 1 82 ? 8.402 1.097 3.072 1.00 97.69 82 TYR A O 1
ATOM 662 N N . ASP A 1 83 ? 7.201 -0.793 3.249 1.00 97.12 83 ASP A N 1
ATOM 663 C CA . ASP A 1 83 ? 8.336 -1.712 3.280 1.00 97.12 83 ASP A CA 1
ATOM 664 C C . ASP A 1 83 ? 7.961 -3.026 2.587 1.00 97.12 83 ASP A C 1
ATOM 666 O O . ASP A 1 83 ? 7.443 -3.964 3.198 1.00 97.12 83 ASP A O 1
ATOM 670 N N . LEU A 1 84 ? 8.218 -3.080 1.279 1.00 96.94 84 LEU A N 1
ATOM 671 C CA . LEU A 1 84 ? 7.878 -4.227 0.440 1.00 96.94 84 LEU A CA 1
ATOM 672 C C . LEU A 1 84 ? 8.678 -5.488 0.805 1.00 96.94 84 LEU A C 1
ATOM 674 O O . LEU A 1 84 ? 8.246 -6.591 0.476 1.00 96.94 84 LEU A O 1
ATOM 678 N N . SER A 1 85 ? 9.795 -5.366 1.534 1.00 96.25 85 SER A N 1
ATOM 679 C CA . SER A 1 85 ? 10.593 -6.524 1.964 1.00 96.25 85 SER A CA 1
ATOM 680 C C . SER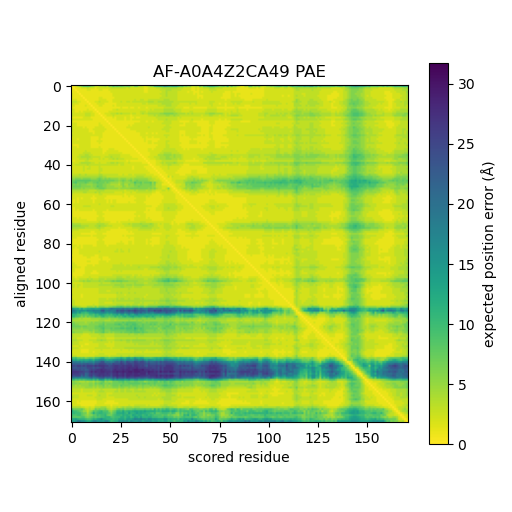 A 1 85 ? 9.888 -7.392 3.016 1.00 96.25 85 SER A C 1
ATOM 682 O O . SER A 1 85 ? 10.291 -8.533 3.255 1.00 96.25 85 SER A O 1
ATOM 684 N N . LYS A 1 86 ? 8.824 -6.865 3.639 1.00 97.19 86 LYS A N 1
ATOM 685 C CA . LYS A 1 86 ? 8.075 -7.495 4.737 1.00 97.19 86 LYS A CA 1
ATOM 686 C C . LYS A 1 86 ? 6.765 -8.158 4.322 1.00 97.19 86 LYS A C 1
ATOM 688 O O . LYS A 1 86 ? 6.089 -8.739 5.173 1.00 97.19 86 LYS A O 1
ATOM 693 N N . VAL A 1 87 ? 6.415 -8.131 3.037 1.00 97.94 87 VAL A N 1
ATOM 694 C CA . VAL A 1 87 ? 5.163 -8.688 2.506 1.00 97.94 87 VAL A CA 1
ATOM 695 C C . VAL A 1 87 ? 5.385 -9.317 1.129 1.00 97.94 87 VAL A C 1
ATOM 697 O O . VAL A 1 87 ? 6.223 -8.857 0.365 1.00 97.94 87 VAL A O 1
ATOM 700 N N . LYS A 1 88 ? 4.658 -10.390 0.790 1.00 98.50 88 LYS A N 1
ATOM 701 C CA . LYS A 1 88 ? 4.549 -10.878 -0.595 1.00 98.50 88 LYS A CA 1
ATOM 702 C C . LYS A 1 88 ? 3.291 -10.292 -1.215 1.00 98.50 88 LYS A C 1
ATOM 704 O O . LYS A 1 88 ? 2.237 -10.324 -0.580 1.00 98.50 88 LYS A O 1
ATOM 709 N N . LEU A 1 89 ? 3.406 -9.784 -2.436 1.00 98.62 89 LEU A N 1
ATOM 710 C CA . LEU A 1 89 ? 2.299 -9.150 -3.139 1.00 98.62 89 LEU A CA 1
ATOM 711 C C . LEU A 1 89 ? 2.078 -9.796 -4.499 1.00 98.62 89 L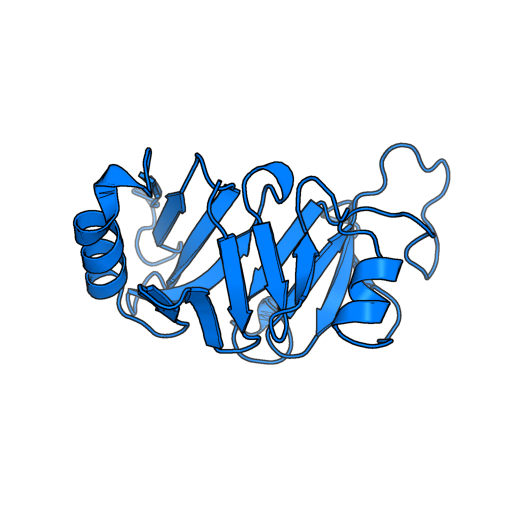EU A C 1
ATOM 713 O O . LEU A 1 89 ? 3.027 -10.077 -5.241 1.00 98.62 89 LEU A O 1
ATOM 717 N N . LYS A 1 90 ? 0.802 -10.000 -4.802 1.00 98.50 90 LYS A N 1
ATOM 718 C CA . LYS A 1 90 ? 0.302 -10.528 -6.061 1.00 98.50 90 LYS A CA 1
ATOM 719 C C . LYS A 1 90 ? -0.625 -9.534 -6.734 1.00 98.50 90 LYS A C 1
ATOM 721 O O . LYS A 1 90 ? -1.286 -8.745 -6.063 1.00 98.50 90 LYS A O 1
ATOM 726 N N . TYR A 1 91 ? -0.672 -9.613 -8.052 1.00 98.06 91 TYR A N 1
ATOM 727 C CA . TYR A 1 91 ? -1.669 -8.954 -8.877 1.00 98.06 91 TYR A CA 1
ATOM 728 C C . TYR A 1 91 ? -2.164 -9.941 -9.932 1.00 98.06 91 TYR A C 1
ATOM 730 O O . TYR A 1 91 ? -1.361 -10.604 -10.593 1.00 98.06 91 TYR A O 1
ATOM 738 N N . CYS A 1 92 ? -3.484 -10.083 -10.046 1.00 96.00 92 CYS A N 1
ATOM 739 C CA . CYS A 1 92 ? -4.132 -11.115 -10.856 1.00 96.00 92 CYS A CA 1
ATOM 740 C C . CYS A 1 92 ? -3.583 -12.527 -10.558 1.00 96.00 92 CYS A C 1
ATOM 742 O O . CYS A 1 92 ? -3.395 -13.342 -11.462 1.00 96.00 92 CYS A O 1
ATOM 744 N N . GLY A 1 93 ? -3.292 -12.807 -9.282 1.00 96.50 93 GLY A N 1
ATOM 745 C CA . GLY A 1 93 ? -2.747 -14.084 -8.817 1.00 96.50 93 GLY A CA 1
ATOM 746 C C . GLY A 1 93 ? -1.254 -14.315 -9.089 1.00 96.50 93 GLY A C 1
ATOM 747 O O . GLY A 1 93 ? -0.730 -15.352 -8.679 1.00 96.50 93 GLY A O 1
ATOM 748 N N . VAL A 1 94 ? -0.548 -13.373 -9.725 1.00 97.75 94 VAL A N 1
ATOM 749 C CA . VAL A 1 94 ? 0.886 -13.481 -10.045 1.00 97.75 94 VAL A CA 1
ATOM 750 C C . VAL A 1 94 ? 1.708 -12.615 -9.094 1.00 97.75 94 VAL A C 1
ATOM 752 O O . VAL A 1 94 ? 1.401 -11.441 -8.898 1.00 97.75 94 VAL A O 1
ATOM 755 N N . HIS A 1 95 ? 2.767 -13.173 -8.498 1.00 98.19 95 HIS A N 1
ATOM 756 C CA . HIS A 1 95 ? 3.665 -12.413 -7.623 1.00 98.19 95 HIS A CA 1
ATOM 757 C C . HIS A 1 95 ? 4.467 -11.377 -8.412 1.00 98.19 95 HIS A C 1
ATOM 759 O O . HIS A 1 95 ? 5.205 -11.738 -9.323 1.00 98.19 95 HIS A O 1
ATOM 765 N N . PHE A 1 96 ? 4.391 -10.115 -7.988 1.00 97.81 96 PHE A N 1
ATOM 766 C CA . PHE A 1 96 ? 5.272 -9.036 -8.461 1.00 97.81 96 PHE A CA 1
ATOM 767 C C . PHE A 1 96 ? 6.264 -8.574 -7.380 1.00 97.81 96 PHE A C 1
ATOM 769 O O . PHE A 1 96 ? 7.216 -7.857 -7.670 1.00 97.81 96 PHE A O 1
ATOM 776 N N . ASN A 1 97 ? 6.048 -8.988 -6.128 1.00 97.94 97 ASN A N 1
ATOM 777 C CA . ASN A 1 97 ? 6.949 -8.740 -5.009 1.00 97.94 97 ASN A CA 1
ATOM 778 C C . ASN A 1 97 ? 6.994 -9.972 -4.098 1.00 97.94 97 ASN A C 1
ATOM 780 O O . ASN A 1 97 ? 5.977 -10.386 -3.535 1.00 97.94 97 ASN A O 1
ATOM 784 N N . SER A 1 98 ? 8.166 -10.578 -3.951 1.00 97.25 98 SER A N 1
ATOM 785 C CA . SER A 1 98 ? 8.429 -11.685 -3.033 1.00 97.25 98 SER A CA 1
ATOM 786 C C . SER A 1 98 ? 9.939 -11.856 -2.818 1.00 97.25 98 SER A C 1
ATOM 788 O O . SER A 1 98 ? 10.749 -11.134 -3.381 1.00 97.25 98 SER A O 1
ATOM 790 N N . GLN A 1 99 ? 10.354 -12.872 -2.057 1.00 93.00 99 GLN A N 1
ATOM 791 C CA . GLN A 1 99 ? 11.780 -13.213 -1.935 1.00 93.00 99 GLN A CA 1
ATOM 792 C C . GLN A 1 99 ? 12.422 -13.649 -3.264 1.00 93.00 99 GLN A C 1
ATOM 794 O O . GLN A 1 99 ? 13.635 -13.552 -3.406 1.00 93.00 99 GLN A O 1
ATOM 799 N N . ALA A 1 100 ? 11.622 -14.147 -4.213 1.00 94.44 100 ALA A N 1
ATOM 800 C CA . ALA A 1 100 ? 12.092 -14.607 -5.519 1.00 94.44 100 ALA A CA 1
ATOM 801 C C . ALA A 1 100 ? 11.825 -13.595 -6.647 1.00 94.44 100 ALA A C 1
ATOM 803 O O . ALA A 1 100 ? 12.385 -13.738 -7.729 1.00 94.44 100 ALA A O 1
ATOM 804 N N . VAL A 1 101 ? 10.968 -12.597 -6.408 1.00 96.06 101 VAL A N 1
ATOM 805 C CA . VAL A 1 101 ? 10.545 -11.609 -7.409 1.00 96.06 101 VAL A CA 1
ATOM 806 C C . VAL A 1 101 ? 10.751 -10.222 -6.828 1.00 96.06 101 VAL A C 1
ATOM 808 O O . VAL A 1 101 ? 10.075 -9.842 -5.875 1.00 96.06 101 VAL A O 1
ATOM 811 N N . VAL A 1 102 ? 11.691 -9.477 -7.394 1.00 95.12 102 VAL A N 1
ATOM 812 C CA . VAL A 1 102 ? 12.022 -8.127 -6.939 1.00 95.12 102 VAL A CA 1
ATOM 813 C C . VAL A 1 102 ? 11.085 -7.126 -7.626 1.00 95.12 102 VAL A C 1
ATOM 815 O O . VAL A 1 102 ? 10.929 -7.208 -8.844 1.00 95.12 102 VAL A O 1
ATOM 818 N N . PRO A 1 103 ? 10.482 -6.168 -6.899 1.00 96.12 103 PRO A N 1
ATOM 819 C CA . PRO A 1 103 ? 9.575 -5.185 -7.483 1.00 96.12 103 PRO A CA 1
ATOM 820 C C . PRO A 1 103 ? 10.370 -4.057 -8.157 1.00 96.12 103 PRO A C 1
ATOM 822 O O . PRO A 1 103 ? 10.480 -2.952 -7.621 1.00 96.12 103 PRO A O 1
ATOM 825 N N . THR A 1 104 ? 10.987 -4.344 -9.303 1.00 94.94 104 THR A N 1
ATOM 826 C CA . THR A 1 104 ? 11.639 -3.328 -10.144 1.00 94.94 104 THR A CA 1
ATOM 827 C C . THR A 1 104 ? 10.625 -2.635 -11.053 1.00 94.94 104 THR A C 1
ATOM 829 O O . THR A 1 104 ? 9.515 -3.135 -11.234 1.00 94.94 104 THR A O 1
ATOM 832 N N . ILE A 1 105 ? 10.991 -1.500 -11.652 1.00 93.38 105 ILE A N 1
ATOM 833 C CA . ILE A 1 105 ? 10.143 -0.807 -12.634 1.00 93.38 105 ILE A CA 1
ATOM 834 C C . ILE A 1 105 ? 9.705 -1.734 -13.780 1.00 93.38 105 ILE A C 1
ATOM 836 O O . ILE A 1 105 ? 8.531 -1.745 -14.130 1.00 93.38 105 ILE A O 1
ATOM 840 N N . GLU A 1 106 ? 10.583 -2.612 -14.270 1.00 93.44 106 GLU A N 1
ATOM 841 C CA . GLU A 1 106 ? 10.250 -3.585 -15.321 1.00 93.44 106 GLU A CA 1
ATOM 842 C C . GLU A 1 106 ? 9.220 -4.608 -14.846 1.00 93.44 106 GLU A C 1
ATOM 844 O O . GLU A 1 106 ? 8.304 -4.963 -15.583 1.00 93.44 106 GLU A O 1
ATOM 849 N N . GLN A 1 107 ? 9.359 -5.084 -13.605 1.00 95.69 107 GLN A N 1
ATOM 850 C CA . GLN A 1 107 ? 8.399 -6.012 -13.017 1.00 95.69 107 GLN A CA 1
ATOM 851 C C . GLN A 1 107 ? 7.032 -5.341 -12.842 1.00 95.69 107 GLN A C 1
ATOM 853 O O . GLN A 1 107 ? 6.000 -5.987 -13.049 1.00 95.69 107 GLN A O 1
ATOM 858 N N . ILE A 1 108 ? 7.009 -4.054 -12.480 1.00 95.50 108 ILE A N 1
ATOM 859 C CA . ILE A 1 108 ? 5.775 -3.268 -12.397 1.00 95.50 108 ILE A CA 1
ATOM 860 C C . ILE A 1 108 ? 5.151 -3.098 -13.786 1.00 95.50 108 ILE A C 1
ATOM 862 O O . ILE A 1 108 ? 3.976 -3.424 -13.942 1.00 95.50 108 ILE A O 1
ATOM 866 N N . ASP A 1 109 ? 5.921 -2.709 -14.803 1.00 93.69 109 ASP A N 1
ATOM 867 C CA . ASP A 1 109 ? 5.433 -2.580 -16.183 1.00 93.69 109 ASP A CA 1
ATOM 868 C C . ASP A 1 109 ? 4.905 -3.911 -16.737 1.00 93.69 109 ASP A C 1
ATOM 870 O O . ASP A 1 109 ? 3.863 -3.954 -17.391 1.00 93.69 109 ASP A O 1
ATOM 874 N N . GLN A 1 110 ? 5.577 -5.025 -16.436 1.00 94.44 110 GLN A N 1
ATOM 875 C CA . GLN A 1 110 ? 5.124 -6.357 -16.831 1.00 94.44 110 GLN A CA 1
ATOM 876 C C . GLN A 1 110 ? 3.810 -6.751 -16.139 1.00 94.44 110 GLN A C 1
ATOM 878 O O . GLN A 1 110 ? 2.977 -7.427 -16.742 1.00 94.44 110 GLN A O 1
ATOM 883 N N . SER A 1 111 ? 3.632 -6.364 -14.873 1.00 95.50 111 SER A N 1
ATOM 884 C CA . SER A 1 111 ? 2.483 -6.790 -14.063 1.00 95.50 111 SER A CA 1
ATOM 885 C C . SER A 1 111 ? 1.249 -5.918 -14.298 1.00 95.50 111 SER A C 1
ATOM 887 O O . SER A 1 111 ? 0.140 -6.438 -14.372 1.00 95.50 111 SER A O 1
ATOM 889 N N . PHE A 1 112 ? 1.433 -4.603 -14.423 1.00 94.00 112 PHE A N 1
ATOM 890 C CA . PHE A 1 112 ? 0.349 -3.616 -14.482 1.00 94.00 112 PHE A CA 1
ATOM 891 C C . PHE A 1 112 ? 0.199 -2.954 -15.862 1.00 94.00 112 PHE A C 1
ATOM 893 O O . PHE A 1 112 ? -0.770 -2.230 -16.092 1.00 94.00 112 PHE A O 1
ATOM 900 N N . GLY A 1 113 ? 1.112 -3.243 -16.794 1.00 89.19 113 GLY A N 1
ATOM 901 C CA . GLY A 1 113 ? 1.151 -2.675 -18.137 1.00 89.19 113 GLY A CA 1
ATOM 902 C C . GLY A 1 113 ? 2.015 -1.417 -18.226 1.00 89.19 113 GLY A C 1
ATOM 903 O O . GLY A 1 113 ? 2.226 -0.710 -17.242 1.00 89.19 113 GLY A O 1
ATOM 904 N N . ALA A 1 114 ? 2.491 -1.126 -19.439 1.00 73.81 114 ALA A N 1
ATOM 905 C CA . ALA A 1 114 ? 3.238 0.094 -19.723 1.00 73.81 114 ALA A CA 1
ATOM 906 C C . ALA A 1 114 ? 2.363 1.333 -19.471 1.00 73.81 114 ALA A C 1
ATOM 908 O O . ALA A 1 114 ? 1.214 1.397 -19.916 1.00 73.81 114 ALA A O 1
ATOM 909 N N . THR A 1 115 ? 2.917 2.325 -18.778 1.00 69.06 115 THR A N 1
ATOM 910 C CA . THR A 1 115 ? 2.205 3.551 -18.396 1.00 69.06 115 THR A CA 1
ATOM 911 C C . THR A 1 115 ? 2.907 4.817 -18.874 1.00 69.06 115 THR A C 1
ATOM 913 O O . THR A 1 115 ? 3.940 4.782 -19.542 1.00 69.06 115 THR A O 1
ATOM 916 N N . HIS A 1 116 ? 2.285 5.962 -18.580 1.00 69.69 116 HIS A N 1
ATOM 917 C CA . HIS A 1 116 ? 2.902 7.278 -18.706 1.00 69.69 116 HIS A CA 1
ATOM 918 C C . HIS A 1 116 ? 4.221 7.351 -17.915 1.00 69.69 116 HIS A C 1
ATOM 920 O O . HIS A 1 116 ? 4.364 6.651 -16.911 1.00 69.69 116 HIS A O 1
ATOM 926 N N . PRO A 1 117 ? 5.170 8.217 -18.316 1.00 81.69 117 PRO A N 1
ATOM 927 C CA . PRO A 1 117 ? 6.425 8.380 -17.592 1.00 81.69 117 PRO A CA 1
ATOM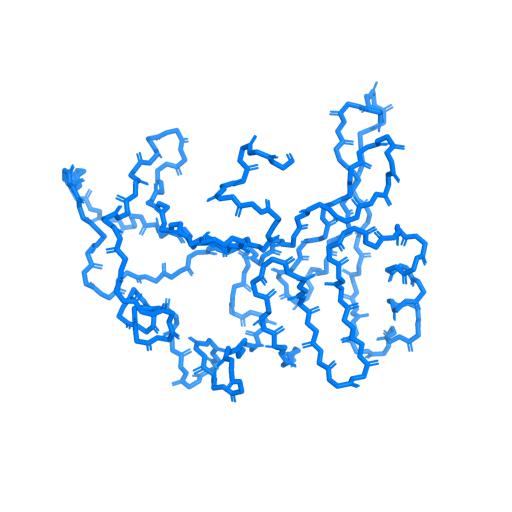 928 C C . PRO A 1 117 ? 6.173 8.747 -16.126 1.00 81.69 117 PRO A C 1
ATOM 930 O O . PRO A 1 117 ? 5.277 9.536 -15.811 1.00 81.69 117 PRO A O 1
ATOM 933 N N . GLY A 1 118 ? 6.980 8.174 -15.231 1.00 84.81 118 GLY A N 1
ATOM 934 C CA . GLY A 1 118 ? 6.927 8.495 -13.810 1.00 84.81 118 GLY A CA 1
ATOM 935 C C . GLY A 1 118 ? 7.126 9.992 -13.562 1.00 84.81 118 GLY A C 1
ATOM 936 O O . GLY A 1 118 ? 7.967 10.639 -14.183 1.00 84.81 118 GLY A O 1
ATOM 937 N N . VAL A 1 119 ? 6.368 10.546 -12.620 1.00 88.75 119 VAL A N 1
ATOM 938 C CA . VAL A 1 119 ? 6.439 11.963 -12.253 1.00 88.75 119 VAL A CA 1
ATOM 939 C C . VAL A 1 119 ? 7.432 12.135 -11.112 1.00 88.75 119 VAL A C 1
ATOM 941 O O . VAL A 1 119 ? 7.243 11.578 -10.031 1.00 88.75 119 VAL A O 1
ATOM 944 N N . TYR A 1 120 ? 8.488 12.917 -11.331 1.00 88.31 120 TYR A N 1
ATOM 945 C CA . TYR A 1 120 ? 9.428 13.255 -10.267 1.00 88.31 120 TYR A CA 1
ATOM 946 C C . TYR A 1 120 ? 8.833 14.295 -9.315 1.00 88.31 120 TYR A C 1
ATOM 948 O O . TYR A 1 120 ? 8.376 15.354 -9.749 1.00 88.31 120 TYR A O 1
ATOM 956 N N . VAL A 1 121 ? 8.887 14.014 -8.014 1.00 87.00 121 VAL A N 1
ATOM 957 C CA . VAL A 1 121 ? 8.447 14.918 -6.948 1.00 87.00 121 VAL A CA 1
ATOM 958 C C . VAL A 1 121 ? 9.676 15.359 -6.138 1.00 87.00 121 VAL A C 1
ATOM 960 O O . VAL A 1 121 ? 10.141 14.616 -5.269 1.00 87.00 121 VAL A O 1
ATOM 963 N N . PRO A 1 122 ? 10.218 16.574 -6.377 1.00 84.12 122 PRO A N 1
ATOM 964 C CA . PRO A 1 122 ? 11.458 17.036 -5.745 1.00 84.12 122 PRO A CA 1
ATOM 965 C C . PRO A 1 122 ? 11.410 17.102 -4.218 1.00 84.12 122 PRO A C 1
ATOM 967 O O . PRO A 1 122 ? 12.417 16.839 -3.570 1.00 84.12 122 PRO A O 1
ATOM 970 N N . ALA A 1 123 ? 10.247 17.433 -3.645 1.00 85.62 123 ALA A N 1
ATOM 971 C CA . ALA A 1 123 ? 10.061 17.522 -2.195 1.00 85.62 123 ALA A CA 1
ATOM 972 C C . ALA A 1 123 ? 10.266 16.172 -1.492 1.00 85.62 123 ALA A C 1
ATOM 974 O O . ALA A 1 123 ? 10.686 16.128 -0.340 1.00 85.62 123 ALA A O 1
ATOM 975 N N . GLU A 1 124 ? 9.981 15.080 -2.199 1.00 84.88 124 GLU A N 1
ATOM 976 C CA . GLU A 1 124 ? 10.106 13.722 -1.678 1.00 84.88 124 GLU A CA 1
ATOM 977 C C . GLU A 1 124 ? 11.377 13.029 -2.179 1.00 84.88 124 GLU A C 1
ATOM 979 O O . GLU A 1 124 ? 11.777 12.015 -1.616 1.00 84.88 124 GLU A O 1
ATOM 984 N N . GLN A 1 125 ? 12.021 13.586 -3.214 1.00 85.12 125 GLN A N 1
ATOM 985 C CA . GLN A 1 125 ? 13.115 12.968 -3.970 1.00 85.12 125 GLN A CA 1
ATOM 986 C C . GLN A 1 125 ? 12.740 11.579 -4.510 1.00 85.12 125 GLN A C 1
ATOM 988 O O . GLN A 1 125 ? 13.555 10.655 -4.536 1.00 85.12 125 GLN A O 1
ATOM 993 N N . LEU A 1 126 ? 11.482 11.433 -4.937 1.00 88.81 126 LEU A N 1
ATOM 994 C CA . LEU A 1 126 ? 10.919 10.182 -5.434 1.00 88.81 126 LEU A CA 1
ATOM 995 C C . LEU A 1 126 ? 10.268 10.385 -6.799 1.00 88.81 126 LEU A C 1
ATOM 997 O O . LEU A 1 126 ? 9.665 11.424 -7.070 1.00 88.81 126 LEU A O 1
ATOM 1001 N N . PHE A 1 127 ? 10.357 9.365 -7.649 1.00 90.88 127 PHE A N 1
ATOM 1002 C CA . PHE A 1 127 ? 9.479 9.255 -8.812 1.00 90.88 127 PHE A CA 1
ATOM 1003 C C . PHE A 1 127 ? 8.211 8.527 -8.418 1.00 90.88 127 PHE A C 1
ATOM 1005 O O . PHE A 1 127 ? 8.282 7.529 -7.709 1.00 90.88 127 PHE A O 1
ATOM 1012 N N . HIS A 1 128 ? 7.077 9.001 -8.918 1.00 91.69 128 HIS A N 1
ATOM 1013 C CA . HIS A 1 128 ? 5.771 8.396 -8.731 1.00 91.69 128 HIS A CA 1
ATOM 1014 C C . HIS A 1 128 ? 5.252 7.869 -10.063 1.00 91.69 128 HIS A C 1
ATOM 1016 O O . HIS A 1 128 ? 5.053 8.634 -11.005 1.00 91.69 128 HIS A O 1
ATOM 1022 N N . LEU A 1 129 ? 5.012 6.565 -10.125 1.00 92.56 129 LEU A N 1
ATOM 1023 C CA . LEU A 1 129 ? 4.292 5.927 -11.216 1.00 92.56 129 LEU A CA 1
ATOM 1024 C C . LEU A 1 129 ? 2.845 5.724 -10.777 1.00 92.56 129 LEU A C 1
ATOM 1026 O O . LEU A 1 129 ? 2.595 5.020 -9.796 1.00 92.56 129 LEU A O 1
ATOM 1030 N N . ASN A 1 130 ? 1.908 6.370 -11.468 1.00 90.88 130 ASN A N 1
ATOM 1031 C CA . ASN A 1 130 ? 0.498 6.372 -11.093 1.00 90.88 130 ASN A CA 1
ATOM 1032 C C . ASN A 1 130 ? -0.320 5.519 -12.059 1.00 90.88 130 ASN A C 1
ATOM 1034 O O . ASN A 1 130 ? -0.249 5.679 -13.276 1.00 90.88 130 ASN A O 1
ATOM 1038 N N . PHE A 1 131 ? -1.146 4.667 -11.476 1.00 91.50 131 PHE A N 1
ATOM 1039 C CA . PHE A 1 131 ? -2.212 3.924 -12.115 1.00 91.50 131 PHE A CA 1
ATOM 1040 C C . PHE A 1 131 ? -3.527 4.376 -11.489 1.00 91.50 131 PHE A C 1
ATOM 1042 O O . PHE A 1 131 ? -3.569 4.960 -10.405 1.00 91.50 131 PHE A O 1
ATOM 1049 N N . ARG A 1 132 ? -4.635 4.047 -12.142 1.00 92.00 132 ARG A N 1
ATOM 1050 C CA . ARG A 1 132 ? -5.936 4.205 -11.505 1.00 92.00 132 ARG A CA 1
ATOM 1051 C C . ARG A 1 132 ? -6.003 3.307 -10.259 1.00 92.00 132 ARG A C 1
ATOM 1053 O O . ARG A 1 132 ? -5.881 2.088 -10.358 1.00 92.00 132 ARG A O 1
ATOM 1060 N N . GLY A 1 133 ? -6.166 3.933 -9.098 1.00 94.31 133 GLY A N 1
ATOM 1061 C CA . GLY A 1 133 ? -6.284 3.295 -7.792 1.00 94.31 133 GLY A CA 1
ATOM 1062 C C . GLY A 1 133 ? -5.021 2.689 -7.192 1.00 94.31 133 GLY A C 1
ATOM 1063 O O . GLY A 1 133 ? -5.124 1.913 -6.237 1.00 94.31 133 GLY A O 1
ATOM 1064 N N . LEU A 1 134 ? -3.852 2.976 -7.764 1.00 95.06 134 LEU A N 1
ATOM 1065 C CA . LEU A 1 134 ? -2.583 2.395 -7.342 1.00 95.06 134 LEU A CA 1
ATOM 1066 C C . LEU A 1 134 ? -1.426 3.322 -7.726 1.00 95.06 134 LEU A C 1
ATOM 1068 O O . LEU A 1 134 ? -1.388 3.846 -8.832 1.00 95.06 134 LEU A O 1
ATOM 1072 N N . SER A 1 135 ? -0.432 3.492 -6.862 1.00 95.44 135 SER A N 1
ATOM 1073 C CA . SER A 1 135 ? 0.825 4.140 -7.255 1.00 95.44 135 SER A CA 1
ATOM 1074 C C . SER A 1 135 ? 2.037 3.454 -6.663 1.00 95.44 135 SER A C 1
ATOM 1076 O O . SER A 1 135 ? 1.964 2.895 -5.571 1.00 95.44 135 SER A O 1
ATOM 1078 N N . PHE A 1 136 ? 3.169 3.590 -7.345 1.00 95.81 136 PHE A N 1
ATOM 1079 C CA . PHE A 1 136 ? 4.477 3.133 -6.891 1.00 95.81 136 PHE A CA 1
ATOM 1080 C C . PHE A 1 136 ? 5.434 4.314 -6.801 1.00 95.81 136 PHE A C 1
ATOM 1082 O O . PHE A 1 136 ? 5.447 5.169 -7.686 1.00 95.81 136 PHE A O 1
ATOM 1089 N N . SER A 1 137 ? 6.250 4.366 -5.749 1.00 94.94 137 SER A N 1
ATOM 1090 C CA . SER A 1 137 ? 7.335 5.340 -5.645 1.00 94.94 137 SER A CA 1
ATOM 1091 C C . SER A 1 137 ? 8.706 4.681 -5.679 1.00 94.94 137 SER A C 1
ATOM 1093 O O . SER A 1 137 ? 8.921 3.669 -5.012 1.00 94.94 137 SER A O 1
ATOM 1095 N N . PHE A 1 138 ? 9.646 5.310 -6.380 1.00 92.81 138 PHE A N 1
ATOM 1096 C CA . PHE A 1 138 ? 11.014 4.830 -6.594 1.00 92.81 138 PHE A CA 1
ATOM 1097 C C . PHE A 1 138 ? 12.023 5.859 -6.069 1.00 92.81 138 PHE A C 1
ATOM 1099 O O . PHE A 1 138 ? 11.831 7.061 -6.275 1.00 92.81 138 PHE A O 1
ATOM 1106 N N . GLN A 1 139 ? 13.078 5.399 -5.384 1.00 82.38 139 GLN A N 1
ATOM 1107 C CA . GLN A 1 139 ? 14.124 6.252 -4.798 1.00 82.38 139 GLN A CA 1
ATOM 1108 C C . GLN A 1 139 ? 15.386 6.326 -5.654 1.00 82.38 139 GLN A C 1
ATOM 1110 O O . GLN A 1 139 ? 15.793 5.344 -6.268 1.00 82.38 139 GLN A O 1
ATOM 1115 N N . LEU A 1 140 ? 16.009 7.507 -5.640 1.00 71.81 140 LEU A N 1
ATOM 1116 C CA . LEU A 1 140 ? 17.236 7.850 -6.356 1.00 71.81 140 LEU A CA 1
ATOM 1117 C C . LEU A 1 140 ? 18.465 7.681 -5.459 1.00 71.81 140 LEU A C 1
ATOM 1119 O O . LEU 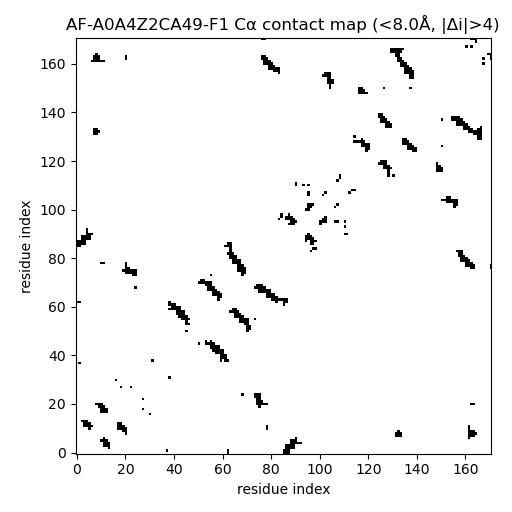A 1 140 ? 19.162 8.652 -5.166 1.00 71.81 140 LEU A O 1
ATOM 1123 N N . ASP A 1 141 ? 18.735 6.484 -4.950 1.00 59.72 141 ASP A N 1
ATOM 1124 C CA . ASP A 1 141 ? 19.962 6.313 -4.173 1.00 59.72 141 ASP A CA 1
ATOM 1125 C C . ASP A 1 141 ? 21.166 6.342 -5.124 1.00 59.72 141 ASP A C 1
ATOM 1127 O O . ASP A 1 141 ? 21.410 5.396 -5.872 1.00 59.72 141 ASP A O 1
ATOM 1131 N N . SER A 1 142 ? 21.958 7.419 -5.041 1.00 54.62 142 SER A N 1
ATOM 1132 C CA . SER A 1 142 ? 23.271 7.607 -5.697 1.00 54.62 142 SER A CA 1
ATOM 1133 C C . SER A 1 142 ? 23.274 8.156 -7.132 1.00 54.62 142 SER A C 1
ATOM 1135 O O . SER A 1 142 ? 24.142 7.783 -7.921 1.00 54.62 142 SER A O 1
ATOM 1137 N N . TRP A 1 143 ? 22.321 9.002 -7.534 1.00 56.56 143 TRP A N 1
ATOM 1138 C CA . TRP A 1 143 ? 22.273 9.485 -8.925 1.00 56.56 143 TRP A CA 1
ATOM 1139 C C . TRP A 1 143 ? 22.803 10.923 -9.009 1.00 56.56 143 TRP A C 1
ATOM 1141 O O . TRP A 1 143 ? 22.168 11.861 -8.539 1.00 56.56 143 TRP A O 1
ATOM 1151 N N . ASN A 1 144 ? 24.010 11.079 -9.574 1.00 53.06 144 ASN A N 1
ATOM 1152 C CA . ASN A 1 144 ? 24.762 12.345 -9.650 1.00 53.06 144 ASN A CA 1
ATOM 1153 C C . ASN A 1 144 ? 24.051 13.462 -10.439 1.00 53.06 144 ASN A C 1
ATOM 1155 O O . ASN A 1 144 ? 24.456 14.619 -10.353 1.00 53.06 144 ASN A O 1
ATOM 1159 N N . GLU A 1 145 ? 22.990 13.139 -11.179 1.00 54.28 145 GLU A N 1
ATOM 1160 C CA . GLU A 1 145 ? 22.144 14.096 -11.888 1.00 54.28 145 GLU A CA 1
ATOM 1161 C C . GLU A 1 145 ? 20.676 13.691 -11.717 1.00 54.28 145 GLU A C 1
ATOM 1163 O O . GLU A 1 145 ? 20.338 12.510 -11.808 1.00 54.28 145 GLU A O 1
ATOM 1168 N N . ALA A 1 146 ? 19.792 14.663 -11.469 1.00 52.31 146 ALA A N 1
ATOM 1169 C CA . ALA A 1 146 ? 18.354 14.417 -11.469 1.00 52.31 146 ALA A CA 1
ATOM 1170 C C . ALA A 1 146 ? 17.937 13.927 -12.873 1.00 52.31 146 ALA A C 1
ATOM 1172 O O . ALA A 1 146 ? 18.096 14.694 -13.833 1.00 52.31 146 ALA A O 1
ATOM 1173 N N . PRO A 1 147 ? 17.415 12.693 -13.035 1.00 56.91 147 PRO A N 1
ATOM 1174 C CA . PRO A 1 147 ? 16.951 12.221 -14.332 1.00 56.91 147 PRO A CA 1
ATOM 1175 C C . PRO A 1 147 ? 15.829 13.145 -14.781 1.00 56.91 147 PRO A C 1
ATOM 1177 O O . PRO A 1 147 ? 14.854 13.338 -14.056 1.00 56.91 147 PRO A O 1
ATOM 1180 N N . LYS A 1 148 ? 15.976 13.775 -15.948 1.00 59.94 148 LYS A N 1
ATOM 1181 C CA . LYS A 1 148 ? 15.037 14.834 -16.321 1.00 59.94 148 LYS A CA 1
ATOM 1182 C C . LYS A 1 148 ? 13.627 14.318 -16.628 1.00 59.94 148 LYS A C 1
ATOM 1184 O O . LYS A 1 148 ? 12.718 15.128 -16.502 1.00 59.94 148 LYS A O 1
ATOM 1189 N N . TYR A 1 149 ? 13.418 13.038 -16.978 1.00 66.06 149 TYR A N 1
ATOM 1190 C CA . TYR A 1 149 ? 12.092 12.587 -17.443 1.00 66.06 149 TYR A CA 1
ATOM 1191 C C . TYR A 1 149 ? 11.684 11.125 -17.167 1.00 66.06 149 TYR A C 1
ATOM 1193 O O . TYR A 1 149 ? 10.516 10.814 -17.378 1.00 66.06 149 TYR A O 1
ATOM 1201 N N . GLU A 1 150 ? 12.565 10.225 -16.711 1.00 79.19 150 GLU A N 1
ATOM 1202 C CA . GLU A 1 150 ? 12.242 8.785 -16.660 1.00 79.19 150 GLU A CA 1
ATOM 1203 C C . GLU A 1 150 ? 12.790 8.087 -15.414 1.00 79.19 150 GLU A C 1
ATOM 1205 O O . GLU A 1 150 ? 13.821 8.486 -14.871 1.00 79.19 150 GLU A O 1
ATOM 1210 N N . ILE A 1 151 ? 12.091 7.028 -14.989 1.00 86.06 151 ILE A N 1
ATOM 1211 C CA . ILE A 1 151 ? 12.538 6.099 -13.949 1.00 86.06 151 ILE A CA 1
ATOM 1212 C C . ILE A 1 151 ? 13.591 5.175 -14.581 1.00 86.06 151 ILE A C 1
ATOM 1214 O O . ILE A 1 151 ? 13.274 4.461 -15.530 1.00 86.06 151 ILE A O 1
ATOM 1218 N N . PRO A 1 152 ? 14.836 5.163 -14.090 1.00 84.94 152 PRO A N 1
ATOM 1219 C CA . PRO A 1 152 ? 15.885 4.293 -14.596 1.00 84.94 152 PRO A CA 1
ATOM 1220 C C . PRO A 1 152 ? 15.587 2.813 -14.457 1.00 84.94 152 PRO A C 1
ATOM 1222 O O . PRO A 1 152 ? 14.951 2.35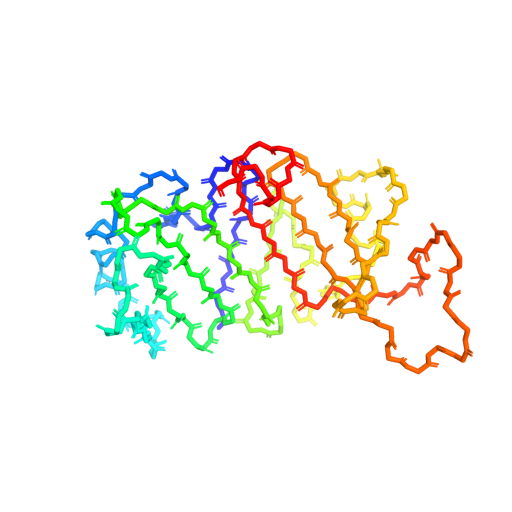8 -13.505 1.00 84.94 152 PRO A O 1
ATOM 1225 N N . HIS A 1 153 ? 16.157 2.069 -15.396 1.00 87.00 153 HIS A N 1
ATOM 1226 C CA . HIS A 1 153 ? 16.086 0.621 -15.435 1.00 87.00 153 HIS A CA 1
ATOM 1227 C C . HIS A 1 153 ? 16.600 -0.007 -14.132 1.00 87.00 153 HIS A C 1
ATOM 1229 O O . HIS A 1 153 ? 17.633 0.401 -13.594 1.00 87.00 153 HIS A O 1
ATOM 1235 N N . GLY A 1 154 ? 15.879 -1.002 -13.624 1.00 88.69 154 GLY A N 1
ATOM 1236 C CA . GLY A 1 154 ? 16.188 -1.707 -12.384 1.00 88.69 154 GLY A CA 1
ATOM 1237 C C . GLY A 1 154 ? 15.864 -0.931 -11.105 1.00 88.69 154 GLY A C 1
ATOM 1238 O O . GLY A 1 154 ? 16.127 -1.443 -10.014 1.00 88.69 154 GLY A O 1
ATOM 1239 N N . ALA A 1 155 ? 15.286 0.274 -11.194 1.00 90.69 155 ALA A N 1
ATOM 1240 C CA . ALA A 1 155 ? 14.846 1.010 -10.013 1.00 90.69 155 ALA A CA 1
ATOM 1241 C C . ALA A 1 155 ? 13.819 0.189 -9.223 1.00 90.69 155 ALA A C 1
ATOM 1243 O O . ALA A 1 155 ? 12.853 -0.333 -9.780 1.00 90.69 155 ALA A O 1
ATOM 1244 N N . MET A 1 156 ? 14.024 0.090 -7.912 1.00 92.62 156 MET A N 1
ATOM 1245 C CA . MET A 1 156 ? 13.170 -0.694 -7.025 1.00 92.62 156 MET A CA 1
ATOM 1246 C C . MET A 1 156 ? 12.074 0.164 -6.399 1.00 92.62 156 MET A C 1
ATOM 1248 O O . MET A 1 156 ? 12.297 1.320 -6.025 1.00 92.62 156 MET A O 1
ATOM 1252 N N . VAL A 1 157 ? 10.895 -0.430 -6.232 1.00 95.25 157 VAL A N 1
ATOM 1253 C CA . VAL A 1 157 ? 9.791 0.195 -5.506 1.00 95.25 157 VAL A CA 1
ATOM 1254 C C . VAL A 1 157 ? 10.179 0.372 -4.038 1.00 95.25 157 VAL A C 1
ATOM 1256 O O . VAL A 1 157 ? 10.440 -0.593 -3.321 1.00 95.25 157 VAL A O 1
ATOM 1259 N N . LYS A 1 158 ? 10.148 1.621 -3.572 1.00 94.81 158 LYS A N 1
ATOM 1260 C CA . LYS A 1 158 ? 10.306 1.983 -2.159 1.00 94.81 158 LYS A CA 1
ATOM 1261 C C . LYS A 1 158 ? 8.999 1.841 -1.389 1.00 94.81 158 LYS A C 1
ATOM 1263 O O . LYS A 1 158 ? 8.994 1.382 -0.252 1.00 94.81 158 LYS A O 1
ATOM 1268 N N . ARG A 1 159 ? 7.900 2.289 -1.991 1.00 95.94 159 ARG A N 1
ATOM 1269 C CA . ARG A 1 159 ? 6.564 2.269 -1.388 1.00 95.94 159 ARG A CA 1
ATOM 1270 C C . ARG A 1 159 ? 5.494 2.184 -2.462 1.00 95.94 159 ARG A C 1
ATOM 1272 O O . ARG A 1 159 ? 5.721 2.609 -3.595 1.00 95.94 159 ARG A O 1
ATOM 1279 N N . MET A 1 160 ? 4.326 1.691 -2.082 1.00 97.00 160 MET A N 1
ATOM 1280 C CA . MET A 1 160 ? 3.137 1.712 -2.924 1.00 97.00 160 MET A CA 1
ATOM 1281 C C . MET A 1 160 ? 1.897 2.113 -2.136 1.00 97.00 160 MET A C 1
ATOM 1283 O O . MET A 1 160 ? 1.826 1.901 -0.924 1.00 97.00 160 MET A O 1
ATOM 1287 N N . HIS A 1 161 ? 0.908 2.645 -2.842 1.00 98.06 161 HIS A N 1
ATOM 1288 C CA . HIS A 1 161 ? -0.372 3.056 -2.275 1.00 98.06 161 HIS A CA 1
ATOM 1289 C C . HIS A 1 161 ? -1.512 2.466 -3.084 1.00 98.06 161 HIS A C 1
ATOM 1291 O O . HIS A 1 161 ? -1.442 2.468 -4.306 1.00 98.06 161 HIS A O 1
ATOM 1297 N N . ILE A 1 162 ? -2.561 2.014 -2.404 1.00 98.31 162 ILE A N 1
ATOM 1298 C CA . ILE A 1 162 ? -3.851 1.643 -2.989 1.00 98.31 162 ILE A CA 1
ATOM 1299 C C . ILE A 1 162 ? -4.869 2.659 -2.475 1.00 98.31 162 ILE A C 1
ATOM 1301 O O . ILE A 1 162 ? -4.952 2.892 -1.266 1.00 98.31 162 ILE A O 1
ATOM 1305 N N . TYR A 1 163 ? -5.615 3.270 -3.386 1.00 96.94 163 TYR A N 1
ATOM 1306 C CA . TYR A 1 163 ? -6.586 4.331 -3.107 1.00 96.94 163 TYR A CA 1
ATOM 1307 C C . TYR A 1 163 ? -7.702 4.312 -4.158 1.00 96.94 163 TYR A C 1
ATOM 1309 O O . TYR A 1 163 ? -7.653 3.529 -5.104 1.00 96.94 163 TYR A O 1
ATOM 1317 N N . SER A 1 164 ? -8.727 5.142 -3.983 1.00 92.81 164 SER A N 1
ATOM 1318 C CA . SER A 1 164 ? -9.804 5.312 -4.965 1.00 92.81 164 SER A CA 1
ATOM 1319 C C . SER A 1 164 ? -9.481 6.481 -5.893 1.00 92.81 164 SER A C 1
ATOM 1321 O O . SER A 1 164 ? -9.022 7.513 -5.418 1.00 92.81 164 SER A O 1
ATOM 1323 N N . GLY A 1 165 ? -9.763 6.372 -7.194 1.00 86.19 165 GLY A N 1
ATOM 1324 C CA . GLY A 1 165 ? -9.542 7.475 -8.136 1.00 86.19 165 GLY A CA 1
ATOM 1325 C C . GLY A 1 165 ? -8.163 7.454 -8.797 1.00 86.19 165 GLY A C 1
ATOM 1326 O O . GLY A 1 165 ? -7.537 6.402 -8.924 1.00 86.19 165 GLY A O 1
ATOM 1327 N N . ASN A 1 166 ? -7.711 8.605 -9.305 1.00 78.75 166 ASN A N 1
ATOM 1328 C CA . ASN A 1 166 ? -6.570 8.642 -10.230 1.00 78.75 166 ASN A CA 1
ATOM 1329 C C . ASN A 1 166 ? -5.231 8.952 -9.558 1.00 78.75 166 ASN A C 1
ATOM 1331 O O . ASN A 1 166 ? -4.186 8.640 -10.125 1.00 78.75 166 ASN A O 1
ATOM 1335 N N . ASN A 1 167 ? -5.240 9.596 -8.392 1.00 77.44 167 ASN A N 1
ATOM 1336 C CA . ASN A 1 167 ? -4.028 9.890 -7.637 1.00 77.44 167 ASN A CA 1
ATOM 1337 C C . ASN A 1 167 ? -4.327 10.058 -6.141 1.00 77.44 167 ASN A C 1
ATOM 1339 O O . ASN A 1 167 ? -5.457 10.318 -5.741 1.00 77.44 167 ASN A O 1
ATOM 1343 N N . LEU A 1 168 ? -3.275 9.963 -5.327 1.00 78.75 168 LEU A N 1
ATOM 1344 C CA . LEU A 1 168 ? -3.363 10.063 -3.870 1.00 78.75 168 LEU A CA 1
ATOM 1345 C C . LEU A 1 168 ? -3.903 11.422 -3.377 1.00 78.75 168 LEU A C 1
ATOM 1347 O O . LEU A 1 168 ? -4.477 11.487 -2.295 1.00 78.75 168 LEU A O 1
ATOM 1351 N N . GLN A 1 169 ? -3.724 12.500 -4.150 1.00 76.75 169 GLN A N 1
ATOM 1352 C CA . GLN A 1 169 ? -4.145 13.859 -3.772 1.00 76.75 169 GLN A CA 1
ATOM 1353 C C . GLN A 1 169 ? -5.665 14.050 -3.879 1.00 76.75 169 GLN A C 1
ATOM 1355 O O . GLN A 1 169 ? -6.205 14.981 -3.287 1.00 76.75 169 GLN A O 1
ATOM 1360 N N . GLU A 1 170 ? -6.347 13.175 -4.621 1.00 72.12 170 GLU A N 1
ATOM 1361 C CA . GLU A 1 170 ? -7.804 13.156 -4.775 1.00 72.12 170 GLU A CA 1
ATOM 1362 C C . GLU A 1 170 ? -8.519 12.352 -3.667 1.00 72.12 170 GLU A C 1
ATOM 1364 O O . GLU A 1 170 ? -9.750 12.277 -3.688 1.00 72.12 170 GLU A O 1
ATOM 1369 N N . THR A 1 171 ? -7.775 11.759 -2.717 1.00 67.19 171 THR A N 1
ATOM 1370 C CA . THR A 1 171 ? -8.294 10.852 -1.664 1.00 67.19 171 THR A CA 1
ATOM 1371 C C . THR A 1 171 ? -8.428 11.465 -0.277 1.00 67.19 171 THR A C 1
ATOM 1373 O O . THR A 1 171 ? -7.565 12.276 0.126 1.00 67.19 171 THR A O 1
#

Radius of gyration: 16.16 Å; Cα contacts (8 Å, |Δi|>4): 368; chains: 1; bounding box: 40×34×40 Å